Protein AF-A0A971WGS5-F1 (afdb_monomer)

Solvent-accessible surface area (backbone atoms only — not comparable to full-atom values): 3156 Å² total; per-residue (Å²): 138,84,76,74,57,55,78,51,98,95,44,83,47,67,78,83,70,80,34,66,92,37,78,45,80,37,67,54,31,88,45,73,68,32,27,54,51,51,54,52,41,46,74,28,44,27,47,78,46,72,82

Foldseek 3Di:
DQPAWDDDPPDTDGPDDAQAPAEDEFEPCPDDPSVVVVVSNVVRHYHYDYD

Radius of gyration: 13.02 Å; Cα contacts (8 Å, |Δi|>4): 73; chains: 1; bounding box: 27×25×32 Å

Nearest PDB structures (foldseek):
  3lls-assembly1_B  TM=9.833E-01  e=3.303E-02  Mycobacterium tuberculosis H37Ra
  3lls-assembly1_A  TM=8.952E-01  e=2.349E-02  Mycobacterium tuberculosis H37Ra
  4h15-assembly1_B  TM=8.660E-01  e=2.050E-02  Sinorhizobium meliloti 1021
  8sc0-assembly3_C  TM=9.924E-01  e=6.528E-02  Klebsiella aerogenes KCTC 2190
  7p8c-assembly1_B  TM=8.076E-01  e=9.304E-01  Arabidopsis thaliana

pLDDT: mean 89.32, std 13.07, range [48.62, 98.62]

Structure (mmCIF, N/CA/C/O backbone):
data_AF-A0A971WGS5-F1
#
_entry.id   AF-A0A971WGS5-F1
#
loop_
_atom_site.group_PDB
_atom_site.id
_atom_site.type_symbol
_atom_site.label_atom_id
_atom_site.label_alt_id
_atom_site.label_comp_id
_atom_site.label_asym_id
_atom_site.label_entity_id
_atom_site.label_seq_id
_atom_site.pdbx_PDB_ins_code
_atom_site.Cartn_x
_atom_site.Cartn_y
_atom_site.Cartn_z
_atom_site.occupancy
_atom_site.B_iso_or_equiv
_atom_site.auth_seq_id
_atom_site.auth_comp_id
_atom_site.auth_asym_id
_atom_site.auth_atom_id
_atom_site.pdbx_PDB_model_num
ATOM 1 N N . MET A 1 1 ? 6.738 -16.050 15.300 1.00 48.62 1 MET A N 1
ATOM 2 C CA . MET A 1 1 ? 7.950 -15.202 15.228 1.00 48.62 1 MET A CA 1
ATOM 3 C C . MET A 1 1 ? 7.512 -13.744 15.093 1.00 48.62 1 MET A C 1
ATOM 5 O O . MET A 1 1 ? 7.216 -13.307 13.991 1.00 48.62 1 MET A O 1
ATOM 9 N N . ARG A 1 2 ? 7.346 -13.019 16.208 1.00 57.53 2 ARG A N 1
ATOM 10 C CA . ARG A 1 2 ? 6.951 -11.597 16.200 1.00 57.53 2 ARG A CA 1
ATOM 11 C C . ARG A 1 2 ? 8.228 -10.756 16.099 1.00 57.53 2 ARG A C 1
ATOM 13 O O . ARG A 1 2 ? 9.014 -10.758 17.040 1.00 57.53 2 ARG A O 1
ATOM 20 N N . ARG A 1 3 ? 8.487 -10.114 14.952 1.00 63.84 3 ARG A N 1
ATOM 21 C CA . ARG A 1 3 ? 9.607 -9.165 14.806 1.00 63.84 3 ARG A CA 1
ATOM 22 C C . ARG A 1 3 ? 9.222 -7.874 15.538 1.00 63.84 3 ARG A C 1
ATOM 24 O O . ARG A 1 3 ? 8.424 -7.100 15.024 1.00 63.84 3 ARG A O 1
ATOM 31 N N . GLY A 1 4 ? 9.712 -7.723 16.769 1.00 61.09 4 GLY A N 1
ATOM 32 C CA . GLY A 1 4 ? 9.459 -6.568 17.635 1.00 61.09 4 GLY A CA 1
ATOM 33 C C . GLY A 1 4 ? 10.001 -5.265 17.045 1.00 61.09 4 GLY A C 1
ATOM 34 O O . GLY A 1 4 ? 10.946 -5.284 16.257 1.00 61.09 4 GLY A O 1
ATOM 35 N N . GLY A 1 5 ? 9.351 -4.154 17.396 1.00 67.25 5 GLY A N 1
ATOM 36 C CA . GLY A 1 5 ? 9.702 -2.813 16.931 1.00 67.25 5 GLY A CA 1
ATOM 37 C C . GLY A 1 5 ? 11.101 -2.361 17.352 1.00 67.25 5 GLY A C 1
ATOM 38 O O . GLY A 1 5 ? 11.702 -2.928 18.264 1.00 67.25 5 GLY A O 1
ATOM 39 N N . ILE A 1 6 ? 11.607 -1.328 16.677 1.00 74.81 6 ILE A N 1
ATOM 40 C CA . ILE A 1 6 ? 12.859 -0.651 17.034 1.00 74.81 6 ILE A CA 1
ATOM 41 C C . ILE A 1 6 ? 12.528 0.673 17.729 1.00 74.81 6 ILE A C 1
ATOM 43 O O . ILE A 1 6 ? 11.682 1.437 17.257 1.00 74.81 6 ILE A O 1
ATOM 47 N N . THR A 1 7 ? 13.192 0.938 18.851 1.00 73.12 7 THR A N 1
ATOM 48 C CA . THR A 1 7 ? 13.147 2.231 19.539 1.00 73.12 7 THR A CA 1
ATOM 49 C C . THR A 1 7 ? 14.474 2.931 19.277 1.00 73.12 7 THR A C 1
ATOM 51 O O . THR A 1 7 ? 15.521 2.479 19.735 1.00 73.12 7 THR A O 1
ATOM 54 N N . LEU A 1 8 ? 14.428 4.007 18.495 1.00 75.44 8 LEU A N 1
ATOM 55 C CA . LEU A 1 8 ? 15.511 4.987 18.371 1.00 75.44 8 LEU A CA 1
ATOM 56 C C . LEU A 1 8 ? 15.097 6.199 19.212 1.00 75.44 8 LEU A C 1
ATOM 58 O O . LEU A 1 8 ? 13.897 6.391 19.406 1.00 75.44 8 LEU A O 1
ATOM 62 N N . GLU A 1 9 ? 16.033 6.975 19.760 1.00 73.62 9 GLU A N 1
ATOM 63 C CA . GLU A 1 9 ? 15.705 8.026 20.736 1.00 73.62 9 GLU A CA 1
ATOM 64 C C . GLU A 1 9 ? 14.543 8.923 20.262 1.00 73.62 9 GLU A C 1
ATOM 66 O O . GLU A 1 9 ? 14.646 9.643 19.271 1.00 73.62 9 GLU A O 1
ATOM 71 N N . GLY A 1 10 ? 13.3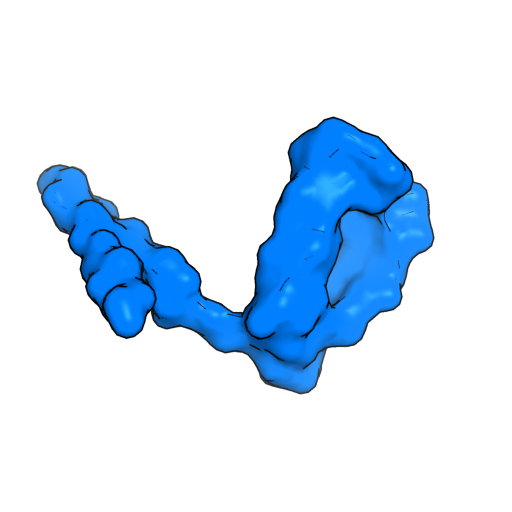97 8.807 20.946 1.00 68.62 10 GLY A N 1
ATOM 72 C CA . GLY A 1 10 ? 12.174 9.563 20.664 1.00 68.62 10 GLY A CA 1
ATOM 73 C C . GLY A 1 10 ? 11.202 8.983 19.623 1.00 68.62 10 GLY A C 1
ATOM 74 O O . GLY A 1 10 ? 10.134 9.567 19.447 1.00 68.62 10 GLY A O 1
ATOM 75 N N . VAL A 1 11 ? 11.490 7.854 18.958 1.00 76.75 11 VAL A N 1
ATOM 76 C CA . VAL A 1 11 ? 10.605 7.285 17.919 1.00 76.75 11 VAL A CA 1
ATOM 77 C C . VAL A 1 11 ? 10.372 5.785 18.107 1.00 76.75 11 VAL A C 1
ATOM 79 O O . VAL A 1 11 ? 11.301 4.976 18.081 1.00 76.75 11 VAL A O 1
ATOM 82 N N . ASN A 1 12 ? 9.097 5.407 18.246 1.00 80.00 12 ASN A N 1
ATOM 83 C CA . ASN A 1 12 ? 8.655 4.014 18.269 1.00 80.00 12 ASN A CA 1
ATOM 84 C C . ASN A 1 12 ? 8.229 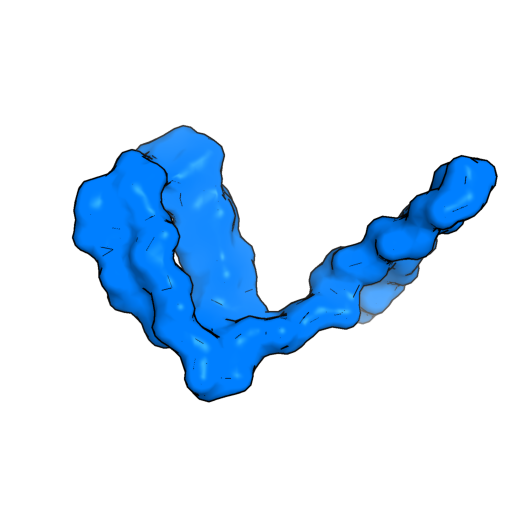3.569 16.866 1.00 80.00 12 ASN A C 1
ATOM 86 O O . ASN A 1 12 ? 7.185 3.995 16.370 1.00 80.00 12 ASN A O 1
ATOM 90 N N . PHE A 1 13 ? 8.997 2.669 16.250 1.00 78.38 13 PHE A N 1
ATOM 91 C CA . PHE A 1 13 ? 8.610 2.029 14.993 1.00 78.38 13 PHE A CA 1
ATOM 92 C C . PHE A 1 13 ? 8.046 0.632 15.262 1.00 78.38 13 PHE A C 1
ATOM 94 O O . PHE A 1 13 ? 8.798 -0.324 15.464 1.00 78.38 13 PHE A O 1
ATOM 101 N N . SER A 1 14 ? 6.715 0.504 15.242 1.00 81.75 14 SER A N 1
ATOM 102 C CA . SER A 1 14 ? 6.036 -0.797 15.256 1.00 81.75 14 SER A CA 1
ATOM 103 C C . SER A 1 14 ? 5.803 -1.295 13.831 1.00 81.75 14 SER A C 1
ATOM 105 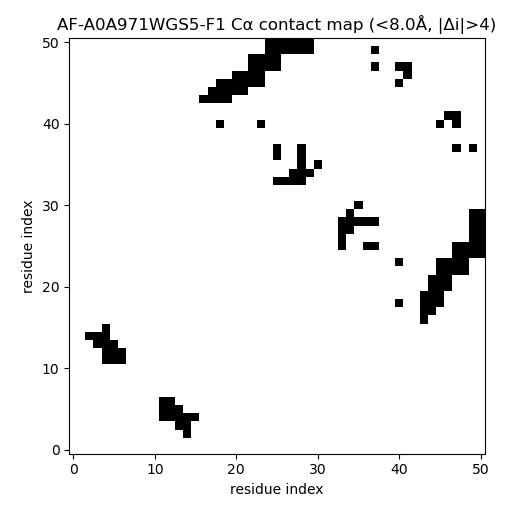O O . SER A 1 14 ? 5.256 -0.581 12.994 1.00 81.75 14 SER A O 1
ATOM 107 N N . THR A 1 15 ? 6.176 -2.545 13.562 1.00 82.94 15 THR A N 1
ATOM 108 C CA . THR A 1 15 ? 5.792 -3.248 12.322 1.00 82.94 15 THR A CA 1
ATOM 109 C C . THR A 1 15 ? 4.438 -3.958 12.455 1.00 82.94 15 THR A C 1
ATOM 111 O O . THR A 1 15 ? 3.873 -4.458 11.474 1.00 82.94 15 THR A O 1
ATOM 114 N N . ASP A 1 16 ? 3.889 -3.979 13.670 1.00 86.06 16 ASP A N 1
ATOM 115 C CA . ASP A 1 16 ? 2.604 -4.574 13.998 1.00 86.06 16 ASP A CA 1
ATOM 116 C C . ASP A 1 16 ? 1.532 -3.481 14.038 1.00 86.06 16 ASP A C 1
ATOM 118 O O . ASP A 1 16 ? 1.246 -2.883 15.074 1.00 8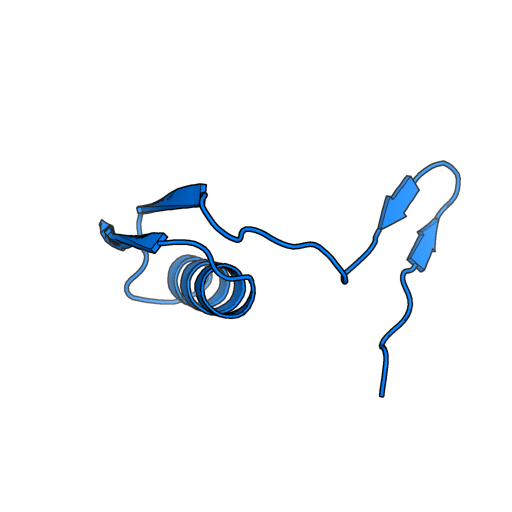6.06 16 ASP A O 1
ATOM 122 N N . PHE A 1 17 ? 1.017 -3.157 12.855 1.00 91.19 17 PHE A N 1
ATOM 123 C CA . PHE A 1 17 ? -0.143 -2.297 12.645 1.00 91.19 17 PHE A CA 1
ATOM 124 C C . PHE A 1 17 ? -1.167 -3.016 11.763 1.00 91.19 17 PHE A C 1
ATOM 126 O O . PHE A 1 17 ? -0.823 -3.992 11.090 1.00 91.19 17 PHE A O 1
ATOM 133 N N . SER A 1 18 ? -2.400 -2.518 11.784 1.00 95.25 18 SER A N 1
ATOM 134 C CA . SER A 1 18 ? -3.583 -3.058 11.110 1.00 95.25 18 SER A CA 1
ATOM 135 C C . SER A 1 18 ? -4.206 -1.967 1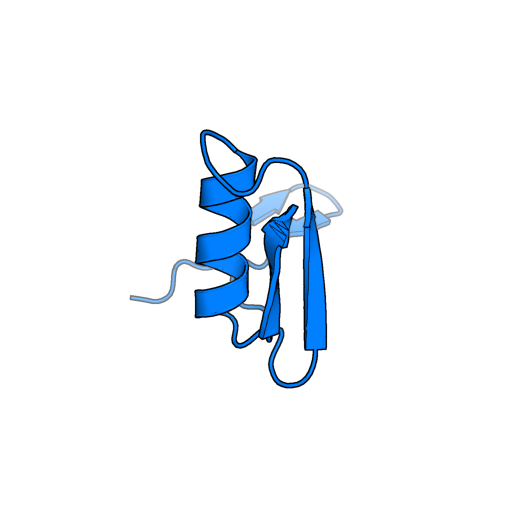0.232 1.00 95.25 18 SER A C 1
ATOM 137 O O . SER A 1 18 ? -4.196 -0.789 10.600 1.00 95.25 18 SER A O 1
ATOM 139 N N . LEU A 1 19 ? -4.696 -2.357 9.056 1.00 97.25 19 LEU A N 1
ATOM 140 C CA . LEU A 1 19 ? -5.417 -1.514 8.098 1.00 97.25 19 LEU A CA 1
ATOM 141 C C . LEU A 1 19 ? -6.799 -2.098 7.750 1.00 97.25 19 LEU A C 1
ATOM 143 O O . LEU A 1 19 ? -7.423 -1.653 6.788 1.00 97.25 19 LEU A O 1
ATOM 147 N N . GLU A 1 20 ? -7.297 -3.062 8.527 1.00 97.75 20 GLU A N 1
ATOM 148 C CA . GLU A 1 20 ? -8.620 -3.655 8.341 1.00 97.75 20 GLU A CA 1
ATOM 149 C C . GLU A 1 20 ? -9.727 -2.590 8.257 1.00 97.75 20 GLU A C 1
ATOM 151 O O . GLU A 1 20 ? -9.829 -1.671 9.078 1.00 97.75 20 GLU A O 1
ATOM 156 N N . GLY A 1 21 ? -10.571 -2.721 7.230 1.00 97.94 21 GLY A N 1
ATOM 157 C CA . GLY A 1 21 ? -11.683 -1.803 6.971 1.00 97.94 21 GLY A CA 1
ATOM 158 C C . GLY A 1 21 ? -11.256 -0.430 6.444 1.00 97.94 21 GLY A C 1
ATOM 159 O O . GLY A 1 21 ? -12.065 0.502 6.440 1.00 97.94 21 GLY A O 1
ATOM 160 N N . LYS A 1 22 ? -9.992 -0.265 6.032 1.00 98.38 22 LYS A N 1
ATOM 161 C CA . LYS A 1 22 ? -9.509 0.929 5.330 1.00 98.38 22 LYS A CA 1
ATOM 162 C C . LYS A 1 22 ? -9.374 0.651 3.840 1.00 98.38 22 LYS A C 1
ATOM 164 O O . LYS A 1 22 ? -9.009 -0.445 3.435 1.00 98.38 22 LYS A O 1
ATOM 169 N N . VAL A 1 23 ? -9.609 1.691 3.043 1.00 98.19 23 VAL A N 1
ATOM 170 C CA . VAL A 1 23 ? -9.342 1.689 1.602 1.00 98.19 23 VAL A CA 1
ATOM 171 C C . VAL A 1 23 ? -8.085 2.514 1.343 1.00 98.19 23 VAL A C 1
ATOM 173 O O . VAL A 1 23 ? -7.981 3.641 1.833 1.00 98.19 23 VAL A O 1
ATOM 176 N N . ALA A 1 24 ? -7.140 1.976 0.575 1.00 97.94 24 ALA A N 1
ATOM 177 C CA . ALA A 1 24 ? -5.906 2.659 0.202 1.00 97.94 24 ALA A CA 1
ATOM 178 C C . ALA A 1 24 ? -5.752 2.767 -1.324 1.00 97.94 24 ALA A C 1
ATOM 180 O O . ALA A 1 24 ? -5.861 1.785 -2.056 1.00 97.94 24 ALA A O 1
ATOM 181 N N . LEU A 1 25 ? -5.459 3.981 -1.795 1.00 98.19 25 LEU A N 1
ATOM 182 C CA . LEU A 1 25 ? -5.085 4.265 -3.179 1.00 98.19 25 LEU A CA 1
ATOM 183 C C . LEU A 1 25 ? -3.559 4.224 -3.305 1.00 98.19 25 LEU A C 1
ATOM 185 O O . LEU A 1 25 ? -2.868 5.017 -2.664 1.00 98.19 25 LEU A O 1
ATOM 189 N N . VAL A 1 26 ? -3.036 3.326 -4.139 1.00 97.38 26 VAL A N 1
ATOM 190 C CA . VAL A 1 26 ? -1.597 3.205 -4.406 1.00 97.38 26 VAL A CA 1
ATOM 191 C C . VAL A 1 26 ? -1.324 3.480 -5.881 1.00 97.38 26 VAL A C 1
ATOM 193 O O . VAL A 1 26 ? -1.678 2.687 -6.750 1.00 97.38 26 VAL A O 1
ATOM 196 N N . THR A 1 27 ? -0.652 4.596 -6.157 1.00 97.38 27 THR A N 1
ATOM 197 C CA . THR A 1 27 ? -0.172 4.956 -7.499 1.00 97.38 27 THR A CA 1
ATOM 198 C C . THR A 1 27 ? 1.175 4.295 -7.794 1.00 97.38 27 THR A C 1
ATOM 200 O O . THR A 1 27 ? 2.038 4.230 -6.915 1.00 97.38 27 THR A O 1
ATOM 203 N N . GLY A 1 28 ? 1.393 3.842 -9.027 1.00 97.00 28 GLY A N 1
ATOM 204 C CA . GLY A 1 28 ? 2.572 3.061 -9.401 1.00 97.00 28 GLY A CA 1
ATOM 205 C C . GLY A 1 28 ? 2.560 1.650 -8.804 1.00 97.00 2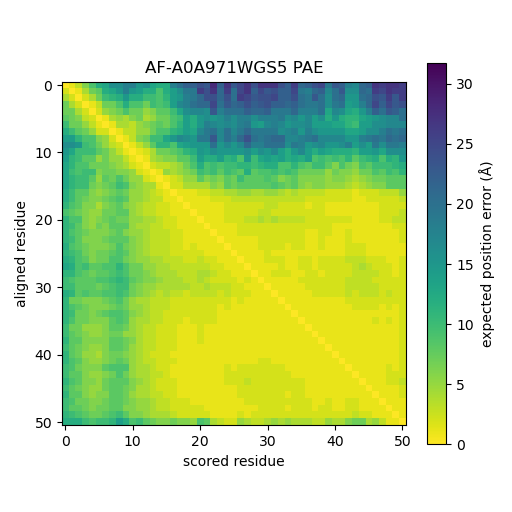8 GLY A C 1
ATOM 206 O O . GLY A 1 28 ? 3.621 1.056 -8.603 1.00 97.00 28 GLY A O 1
ATOM 207 N N . GLY A 1 29 ? 1.377 1.102 -8.502 1.00 96.69 29 GLY A N 1
ATOM 208 C CA . GLY A 1 29 ? 1.210 -0.187 -7.812 1.00 96.69 29 GLY A CA 1
ATOM 209 C C . GLY A 1 29 ? 1.697 -1.414 -8.598 1.00 96.69 29 GLY A C 1
ATOM 210 O O . GLY A 1 29 ? 1.812 -2.503 -8.037 1.00 96.69 29 GLY A O 1
ATOM 211 N N . ALA A 1 30 ? 2.013 -1.257 -9.885 1.00 96.38 30 ALA A N 1
ATOM 212 C CA . ALA A 1 30 ? 2.402 -2.357 -10.764 1.00 96.38 30 ALA A CA 1
ATOM 213 C C . ALA A 1 30 ? 3.804 -2.926 -10.470 1.00 96.38 30 ALA A C 1
ATOM 215 O O . ALA A 1 30 ? 4.038 -4.121 -10.668 1.00 96.38 30 ALA A O 1
ATOM 216 N N . GLN A 1 31 ? 4.750 -2.102 -9.998 1.00 97.38 31 GLN A N 1
ATOM 217 C CA . GLN A 1 31 ? 6.148 -2.519 -9.837 1.00 97.38 31 GLN A CA 1
ATOM 218 C C . GLN A 1 31 ? 6.902 -1.759 -8.740 1.00 97.38 31 GLN A C 1
ATOM 220 O O . GLN A 1 31 ? 6.409 -0.792 -8.162 1.00 97.38 31 GLN A O 1
ATOM 225 N N . GLY A 1 32 ? 8.120 -2.224 -8.447 1.00 97.69 32 GLY A N 1
ATOM 226 C CA . GLY A 1 32 ? 9.036 -1.577 -7.511 1.00 97.69 32 GLY A CA 1
ATOM 227 C C . GLY A 1 32 ? 8.425 -1.345 -6.127 1.00 97.69 32 GLY A C 1
ATOM 228 O O . GLY A 1 32 ? 7.796 -2.233 -5.547 1.00 97.69 32 GLY A O 1
ATOM 229 N N . ILE A 1 33 ? 8.620 -0.132 -5.609 1.00 98.00 33 ILE A N 1
ATOM 230 C CA . ILE A 1 33 ? 8.182 0.268 -4.267 1.00 98.00 33 ILE A CA 1
ATOM 231 C C . ILE A 1 33 ? 6.653 0.280 -4.165 1.00 98.00 33 ILE A C 1
ATOM 233 O O . ILE A 1 33 ? 6.115 -0.210 -3.175 1.00 98.00 33 ILE A O 1
ATOM 237 N N . GLY A 1 34 ? 5.945 0.758 -5.195 1.00 97.94 34 GLY A N 1
ATOM 238 C CA . GLY A 1 34 ? 4.480 0.798 -5.195 1.00 97.94 34 GLY A CA 1
ATOM 239 C C . GLY A 1 34 ? 3.868 -0.595 -5.042 1.00 97.94 34 GLY A C 1
ATOM 240 O O . GLY A 1 34 ? 2.989 -0.795 -4.205 1.00 97.94 34 GLY A O 1
ATOM 241 N N . LYS A 1 35 ? 4.414 -1.593 -5.751 1.00 98.19 35 LYS A N 1
ATOM 242 C CA . LYS A 1 35 ? 4.011 -2.999 -5.589 1.00 98.19 35 LYS A CA 1
ATOM 243 C C . LYS A 1 35 ? 4.289 -3.526 -4.181 1.00 98.19 35 LYS A C 1
ATOM 245 O O . LYS A 1 35 ? 3.445 -4.210 -3.608 1.00 98.19 35 LYS A O 1
ATOM 250 N N . ALA A 1 36 ? 5.458 -3.221 -3.616 1.00 98.31 36 ALA A N 1
ATOM 251 C CA . ALA A 1 36 ? 5.806 -3.660 -2.265 1.00 98.31 36 ALA A CA 1
ATOM 252 C C . ALA A 1 36 ? 4.859 -3.067 -1.206 1.00 98.31 36 ALA A C 1
ATOM 254 O O . ALA A 1 36 ? 4.412 -3.785 -0.312 1.00 98.31 36 ALA A O 1
ATOM 255 N N . ILE A 1 37 ? 4.506 -1.785 -1.343 1.00 97.50 37 ILE A N 1
ATOM 256 C CA . ILE A 1 37 ? 3.555 -1.101 -0.459 1.00 97.50 37 ILE A CA 1
ATOM 257 C C . ILE A 1 37 ? 2.156 -1.704 -0.599 1.00 97.50 37 ILE A C 1
ATOM 259 O O . ILE A 1 37 ? 1.555 -2.054 0.413 1.00 97.50 37 ILE A O 1
ATOM 263 N N . ALA A 1 38 ? 1.662 -1.887 -1.829 1.00 98.25 38 ALA A N 1
ATOM 264 C CA . ALA A 1 38 ? 0.355 -2.494 -2.076 1.00 98.25 38 ALA A CA 1
ATOM 265 C C . ALA A 1 38 ? 0.253 -3.888 -1.438 1.00 98.25 38 ALA A C 1
ATOM 267 O O . ALA A 1 38 ? -0.699 -4.179 -0.720 1.00 98.25 38 ALA A O 1
ATOM 268 N N . LEU A 1 39 ? 1.274 -4.731 -1.615 1.00 97.88 39 LEU A N 1
ATOM 269 C CA . LEU A 1 39 ? 1.305 -6.062 -1.007 1.00 97.88 39 LEU A CA 1
ATOM 270 C C . LEU A 1 39 ? 1.305 -6.007 0.523 1.00 97.88 39 LEU A C 1
ATOM 272 O O . LEU A 1 39 ? 0.588 -6.780 1.156 1.00 97.88 39 LEU A O 1
ATOM 276 N N . LEU A 1 40 ? 2.085 -5.104 1.122 1.00 96.94 40 LEU A N 1
ATOM 277 C CA 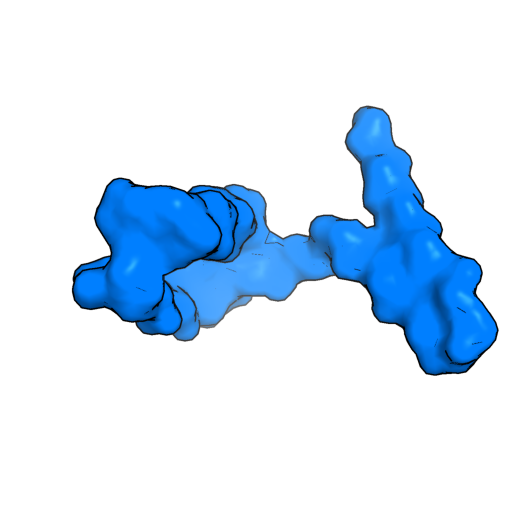. LEU A 1 40 ? 2.093 -4.934 2.572 1.00 96.94 40 LEU A CA 1
ATOM 278 C C . LEU A 1 40 ? 0.723 -4.469 3.078 1.00 96.94 40 LEU A C 1
ATOM 280 O O . LEU A 1 40 ? 0.227 -5.010 4.058 1.00 96.94 40 LEU A O 1
ATOM 284 N N . PHE A 1 41 ? 0.095 -3.502 2.412 1.00 97.44 41 PHE A N 1
ATOM 285 C CA . PHE A 1 41 ? -1.203 -2.972 2.830 1.00 97.44 41 PHE A CA 1
ATOM 286 C C . PHE A 1 41 ? -2.313 -4.019 2.711 1.00 97.44 41 PHE A C 1
ATOM 288 O O . PHE A 1 41 ? -3.103 -4.155 3.643 1.00 97.44 41 PHE A O 1
ATOM 295 N N . ALA A 1 42 ? -2.305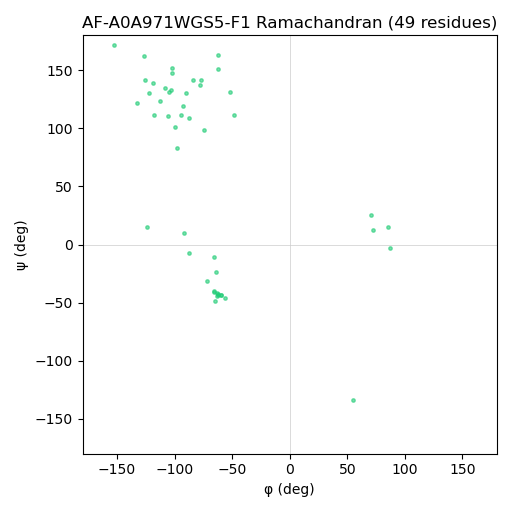 -4.829 1.647 1.00 97.56 42 ALA A N 1
ATOM 296 C CA . ALA A 1 42 ? -3.202 -5.979 1.520 1.00 97.56 42 ALA A CA 1
ATOM 297 C C . ALA A 1 42 ? -3.000 -6.987 2.663 1.00 97.56 42 ALA A C 1
ATOM 299 O O . ALA A 1 42 ? -3.965 -7.452 3.261 1.00 97.56 42 ALA A O 1
ATOM 300 N N . GLN A 1 43 ? -1.745 -7.292 3.022 1.00 96.94 43 GLN A N 1
ATOM 301 C CA . GLN A 1 43 ? -1.434 -8.181 4.153 1.00 96.94 43 GLN A CA 1
ATOM 302 C C . GLN A 1 43 ? -1.888 -7.619 5.505 1.00 96.94 43 GLN A C 1
ATOM 304 O O . GLN A 1 43 ? -2.073 -8.387 6.446 1.00 96.94 43 GLN A O 1
ATOM 309 N N . LYS A 1 44 ? -2.044 -6.297 5.612 1.00 96.81 44 LYS A N 1
ATOM 310 C CA . LYS A 1 44 ? -2.595 -5.615 6.787 1.00 96.81 44 LYS A CA 1
ATOM 311 C C . LYS A 1 44 ? -4.111 -5.397 6.700 1.00 96.81 44 LYS A C 1
ATOM 313 O O . LYS A 1 44 ? -4.634 -4.651 7.514 1.00 96.81 44 LYS A O 1
ATOM 318 N N . GLY A 1 45 ? -4.800 -5.987 5.721 1.00 97.44 45 GLY A N 1
ATOM 319 C CA . GLY A 1 45 ? -6.263 -5.978 5.637 1.00 97.44 45 GLY A CA 1
ATOM 320 C C . GLY A 1 45 ? -6.887 -4.753 4.964 1.00 97.44 45 GLY A C 1
ATOM 321 O O . GLY A 1 45 ? -8.091 -4.549 5.102 1.00 97.44 45 GLY A O 1
ATOM 322 N N . ALA A 1 46 ? -6.103 -3.941 4.248 1.00 98.50 46 ALA A N 1
ATOM 323 C CA . ALA A 1 46 ? -6.651 -2.840 3.459 1.00 98.50 46 ALA A CA 1
ATOM 324 C C . ALA A 1 46 ? -7.279 -3.335 2.146 1.00 98.50 46 ALA A C 1
ATOM 326 O O . ALA A 1 46 ? -6.688 -4.159 1.443 1.00 98.50 46 ALA A O 1
ATOM 327 N N . ASP A 1 47 ? -8.400 -2.732 1.757 1.00 98.62 47 ASP A N 1
ATOM 328 C CA . ASP A 1 47 ? -8.907 -2.789 0.386 1.00 98.62 47 ASP A CA 1
ATOM 329 C C . ASP A 1 47 ? -8.115 -1.809 -0.490 1.00 98.62 47 ASP A C 1
ATOM 331 O O . ASP A 1 47 ? -7.826 -0.682 -0.082 1.00 98.62 47 ASP A O 1
ATOM 335 N N . LEU A 1 48 ? -7.737 -2.217 -1.701 1.00 98.00 48 LEU A N 1
ATOM 336 C CA . LEU A 1 48 ? -6.799 -1.456 -2.530 1.00 98.00 48 LEU A CA 1
ATOM 337 C C . LEU A 1 48 ? -7.406 -0.993 -3.848 1.00 98.00 48 LEU A C 1
ATOM 339 O O . LEU A 1 48 ? -8.048 -1.761 -4.562 1.00 98.00 48 LEU A O 1
ATOM 343 N N . ILE A 1 49 ? -7.086 0.247 -4.213 1.00 98.19 49 ILE A N 1
ATOM 344 C CA . ILE A 1 49 ? -7.229 0.779 -5.567 1.00 98.19 49 ILE A CA 1
ATOM 345 C C . ILE A 1 49 ? -5.816 1.029 -6.092 1.00 98.19 49 ILE A C 1
ATOM 347 O O . ILE A 1 49 ? -5.035 1.742 -5.462 1.00 98.19 49 ILE A O 1
ATOM 351 N N . LEU A 1 50 ? -5.475 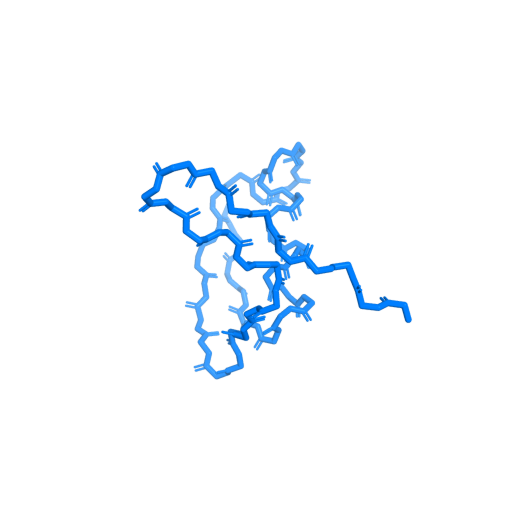0.429 -7.230 1.00 97.50 50 LEU A N 1
ATOM 352 C CA . LEU A 1 50 ? -4.161 0.570 -7.855 1.00 97.50 50 LEU A CA 1
ATOM 353 C C . LEU A 1 50 ? -4.285 1.418 -9.120 1.00 97.50 50 LEU A C 1
ATOM 355 O O . LEU A 1 50 ? -5.190 1.186 -9.921 1.00 97.50 50 LEU A O 1
ATOM 359 N N . VAL A 1 51 ? -3.371 2.374 -9.285 1.00 93.50 51 VAL A N 1
ATOM 360 C CA . VAL A 1 51 ? -3.261 3.243 -10.472 1.00 93.50 51 VAL A CA 1
ATOM 361 C C . VAL A 1 51 ? -1.851 3.174 -11.030 1.00 93.50 51 VAL A C 1
ATOM 363 O O . VAL A 1 51 ? -0.901 3.109 -10.214 1.00 93.50 51 VAL A O 1
#

Secondary structure (DSSP, 8-state):
---PPEEETTEEE-S----TT-EEEETTTTSHHHHHHHHHHHHTT-EEEE-

Sequence (51 aa):
MRRGGITLEGVNFSTDFSLEGKVALVTGGAQGIGKAIALLFAQKGADLILV

Mean predicted aligned error: 6.08 Å